Protein AF-A0A4R5L3Q1-F1 (afdb_monomer)

Organism: NCBI:txid2546446

Secondary structure (DSSP, 8-state):
------------------------------PPPPPP------PPPPPP------------PPPPP-------HHHHHHHHHHHHHHHHTT----HHHHHHHHHHHHHHS-HHHHHHHHHTSPPP--PPPP---

Solvent-accessible surface area (backbone atoms only — not comparable to full-atom values): 9798 Å² total; per-residue (Å²): 132,88,83,82,91,87,85,80,85,88,83,88,80,88,85,80,87,87,88,87,78,88,84,89,86,86,85,90,82,86,83,87,83,86,82,89,82,88,79,81,91,76,87,86,77,89,76,78,86,73,72,80,71,79,74,73,74,79,73,82,70,78,86,84,79,89,82,86,87,87,76,58,70,69,66,57,50,48,51,55,54,52,39,48,57,34,42,76,72,74,39,90,67,54,73,74,50,52,54,52,50,51,51,52,54,49,69,73,47,58,68,70,58,42,54,51,54,58,70,70,51,79,82,76,90,71,71,78,77,77,82,77,130

Mean predicted aligned error: 20.24 Å

Radius of gyration: 35.73 Å; Cα contacts (8 Å, |Δi|>4): 21; chains: 1; bounding box: 90×65×76 Å

Foldseek 3Di:
DDDDDDDDDDDDDDDDDDDDDDDDDDDDDDDDDDDDDDDDDDDDDDDDDDDDPPPPDPPPPDDDDDDDDDDDPVVVVVLVVVQVVCVVVVHHDDPVRVVVVVVVVLVPDDPVVVVVVVVPGDDDPDDDPPDDD

pLDDT: mean 70.52, std 23.09, range [31.95, 97.94]

Structure (mmCIF, N/CA/C/O backbone):
data_AF-A0A4R5L3Q1-F1
#
_entry.id   AF-A0A4R5L3Q1-F1
#
loop_
_atom_site.group_PDB
_atom_site.id
_atom_site.type_symbol
_atom_site.label_atom_id
_atom_site.label_alt_id
_atom_site.label_comp_id
_atom_site.label_asym_id
_atom_site.label_entity_id
_atom_site.label_seq_id
_atom_site.pdbx_PDB_ins_code
_atom_site.Cartn_x
_atom_site.Cartn_y
_atom_site.Cartn_z
_atom_site.occupancy
_atom_site.B_iso_or_equiv
_atom_site.auth_seq_id
_atom_site.auth_comp_id
_atom_site.auth_asym_id
_atom_site.auth_atom_id
_atom_site.pdbx_PDB_model_num
ATOM 1 N N . MET A 1 1 ? -44.529 3.396 -48.992 1.00 38.41 1 MET A N 1
ATOM 2 C CA . MET A 1 1 ? -44.294 3.931 -50.347 1.00 38.41 1 MET A CA 1
ATOM 3 C C . MET A 1 1 ? -42.932 4.609 -50.332 1.00 38.41 1 MET A C 1
ATOM 5 O O . MET A 1 1 ? -42.759 5.495 -49.513 1.00 38.41 1 MET A O 1
ATOM 9 N N . SER A 1 2 ? -41.904 3.955 -50.884 1.00 43.25 2 SER A N 1
ATOM 10 C CA . SER A 1 2 ? -41.255 4.339 -52.164 1.00 43.25 2 SER A CA 1
ATOM 11 C C . SER A 1 2 ? -40.245 5.483 -51.909 1.00 43.25 2 SER A C 1
ATOM 13 O O . SER A 1 2 ? -40.616 6.473 -51.306 1.00 43.25 2 SER A O 1
ATOM 15 N N . ASP A 1 3 ? -38.938 5.413 -52.178 1.00 45.09 3 ASP A N 1
ATOM 16 C CA . ASP A 1 3 ? -38.214 4.874 -53.332 1.00 45.09 3 ASP A CA 1
ATOM 17 C C . ASP A 1 3 ? -36.698 4.692 -53.020 1.00 45.09 3 ASP A C 1
ATOM 19 O O . ASP A 1 3 ? -36.119 5.467 -52.267 1.00 45.09 3 ASP A O 1
ATOM 23 N N . LYS A 1 4 ? -36.091 3.680 -53.673 1.00 44.72 4 LYS A N 1
ATOM 24 C CA . LYS A 1 4 ? -34.739 3.601 -54.303 1.00 44.72 4 LYS A CA 1
ATOM 25 C C . LYS A 1 4 ? -33.479 4.017 -53.507 1.00 44.72 4 LYS A C 1
ATOM 27 O O . LYS A 1 4 ? -33.251 5.183 -53.240 1.00 44.72 4 LYS A O 1
ATOM 32 N N . ARG A 1 5 ? -32.590 3.088 -53.106 1.00 41.69 5 ARG A N 1
ATOM 33 C CA . ARG A 1 5 ? -31.459 2.472 -53.875 1.00 41.69 5 ARG A CA 1
ATOM 34 C C . ARG A 1 5 ? -30.736 3.393 -54.864 1.00 41.69 5 ARG A C 1
ATOM 36 O O . ARG A 1 5 ? -31.352 3.763 -55.854 1.00 41.69 5 ARG A O 1
ATOM 43 N N . SER A 1 6 ? -29.415 3.548 -54.683 1.00 41.91 6 SER A N 1
ATOM 44 C CA . SER A 1 6 ? -28.290 3.349 -55.648 1.00 41.91 6 SER A CA 1
ATOM 45 C C . SER A 1 6 ? -27.111 4.257 -55.232 1.00 41.91 6 SER A C 1
ATOM 47 O O . SER A 1 6 ? -27.319 5.436 -55.005 1.00 41.91 6 SER A O 1
ATOM 49 N N . HIS A 1 7 ? -25.943 3.761 -54.802 1.00 33.12 7 HIS A N 1
ATOM 50 C CA . HIS A 1 7 ? -24.836 3.024 -55.449 1.00 33.12 7 HIS A CA 1
ATOM 51 C C . HIS A 1 7 ? -23.591 3.924 -55.597 1.00 33.12 7 HIS A C 1
ATOM 53 O O . HIS A 1 7 ? -23.699 5.078 -55.984 1.00 33.12 7 HIS A O 1
ATOM 59 N N . ALA A 1 8 ? -22.432 3.289 -55.385 1.00 35.00 8 ALA A N 1
ATOM 60 C CA . ALA A 1 8 ? -21.126 3.565 -55.996 1.00 35.00 8 ALA A CA 1
ATOM 61 C C . ALA A 1 8 ? -20.173 4.599 -55.343 1.00 35.00 8 ALA A C 1
ATOM 63 O O . ALA A 1 8 ? -20.243 5.798 -55.572 1.00 35.00 8 ALA A O 1
ATOM 64 N N . SER A 1 9 ? -19.174 4.065 -54.624 1.00 40.47 9 SER A N 1
ATOM 65 C CA . SER A 1 9 ? -17.745 4.375 -54.872 1.00 40.47 9 SER A CA 1
ATOM 66 C C . SER A 1 9 ? -17.355 3.757 -56.238 1.00 40.47 9 SER A C 1
ATOM 68 O O . SER A 1 9 ? -18.059 2.811 -56.610 1.00 40.47 9 SER A O 1
ATOM 70 N N . PRO A 1 10 ? -16.296 4.156 -56.988 1.00 47.94 10 PRO A N 1
ATOM 71 C CA . PRO A 1 10 ? -14.936 4.485 -56.520 1.00 47.94 10 PRO A CA 1
ATOM 72 C C . PRO A 1 10 ? -14.211 5.559 -57.382 1.00 47.94 10 PRO A C 1
ATOM 74 O O . PRO A 1 10 ? -14.814 6.159 -58.267 1.00 47.94 10 PRO A O 1
ATOM 77 N N . GLY A 1 11 ? -12.907 5.779 -57.175 1.00 31.95 11 GLY A N 1
ATOM 78 C CA . GLY A 1 11 ? -12.072 6.434 -58.193 1.00 31.95 11 GLY A CA 1
ATOM 79 C C . GLY A 1 11 ? -10.736 6.976 -57.696 1.00 31.95 11 GLY A C 1
ATOM 80 O O . GLY A 1 11 ? -10.673 8.088 -57.184 1.00 31.95 11 GLY A O 1
ATOM 81 N N . GLU A 1 12 ? -9.682 6.182 -57.882 1.00 37.44 12 GLU A N 1
ATOM 82 C CA . GLU A 1 12 ? -8.274 6.586 -57.851 1.00 37.44 12 GLU A CA 1
ATOM 83 C C . GLU A 1 12 ? -7.966 7.741 -58.820 1.00 37.44 12 GLU A C 1
ATOM 85 O O . GLU A 1 12 ? -8.604 7.895 -59.859 1.00 37.44 12 GLU A O 1
ATOM 90 N N . GLY A 1 13 ? -6.917 8.501 -58.504 1.00 32.84 13 GLY A N 1
ATOM 91 C CA . GLY A 1 13 ? -6.339 9.510 -59.384 1.00 32.84 13 GLY A CA 1
ATOM 92 C C . GLY A 1 13 ? -4.910 9.833 -58.968 1.00 32.84 13 GLY A C 1
ATOM 93 O O . GLY A 1 13 ? -4.662 10.782 -58.229 1.00 32.84 13 GLY A O 1
ATOM 94 N N . THR A 1 14 ? -3.980 9.001 -59.420 1.00 41.09 14 THR A N 1
ATOM 95 C CA . THR A 1 14 ? -2.547 9.283 -59.530 1.00 41.09 14 THR A CA 1
ATOM 96 C C . THR A 1 14 ? -2.298 10.470 -60.469 1.00 41.09 14 THR A C 1
ATOM 98 O O . THR A 1 14 ? -2.923 10.565 -61.521 1.00 41.09 14 THR A O 1
ATOM 101 N N . SER A 1 15 ? -1.333 11.338 -60.143 1.00 42.31 15 SER A N 1
ATOM 102 C CA . SER A 1 15 ? -0.511 11.992 -61.168 1.00 42.31 15 SER A CA 1
ATOM 103 C C . SER A 1 15 ? 0.848 12.430 -60.619 1.00 42.31 15 SER A C 1
ATOM 105 O O . SER A 1 15 ? 0.976 12.965 -59.520 1.00 42.31 15 SER A O 1
ATOM 107 N N . GLU A 1 16 ? 1.839 12.138 -61.448 1.00 36.22 16 GLU A N 1
ATOM 108 C CA . GLU A 1 16 ? 3.289 12.208 -61.323 1.00 36.22 16 GLU A CA 1
ATOM 109 C C . GLU A 1 16 ? 3.906 13.618 -61.266 1.00 36.22 16 GLU A C 1
ATOM 111 O O . GLU A 1 16 ? 3.370 14.577 -61.812 1.00 36.22 16 GLU A O 1
ATOM 116 N N . ALA A 1 17 ? 5.082 13.656 -60.624 1.00 39.16 17 ALA A N 1
ATOM 117 C CA . ALA A 1 17 ? 6.364 14.264 -61.022 1.00 39.16 17 ALA A CA 1
ATOM 118 C C . ALA A 1 17 ? 6.404 15.553 -61.871 1.00 39.16 17 ALA A C 1
ATOM 120 O O . ALA A 1 17 ? 5.852 15.595 -62.957 1.00 39.16 17 ALA A O 1
ATOM 121 N N . VAL A 1 18 ? 7.268 16.514 -61.493 1.00 40.44 18 VAL A N 1
ATOM 122 C CA . VAL A 1 18 ? 8.626 16.671 -62.076 1.00 40.44 18 VAL A CA 1
ATOM 123 C C . VAL A 1 18 ? 9.463 17.738 -61.352 1.00 40.44 18 VAL A C 1
ATOM 125 O O . VAL A 1 18 ? 8.964 18.700 -60.779 1.00 40.44 18 VAL A O 1
ATOM 128 N N . ALA A 1 19 ? 10.775 17.506 -61.384 1.00 40.44 19 ALA A N 1
ATOM 129 C CA . ALA A 1 19 ? 11.855 18.285 -60.798 1.00 40.44 19 ALA A CA 1
ATOM 130 C C . ALA A 1 19 ? 12.389 19.406 -61.719 1.00 40.44 19 ALA A C 1
ATOM 132 O O . ALA A 1 19 ? 12.092 19.432 -62.910 1.00 40.44 19 ALA A O 1
ATOM 133 N N . SER A 1 20 ? 13.305 20.209 -61.147 1.00 41.28 20 SER A N 1
ATOM 134 C CA . SER A 1 20 ? 14.375 21.041 -61.753 1.00 41.28 20 SER A CA 1
ATOM 135 C C . SER A 1 20 ? 14.219 22.539 -61.423 1.00 41.28 20 SER A C 1
ATOM 137 O O . SER A 1 20 ? 13.157 23.103 -61.622 1.00 41.28 20 SER A O 1
ATOM 139 N N . GLY A 1 21 ? 15.217 23.262 -60.903 1.00 35.09 21 GLY A N 1
ATOM 140 C CA . GL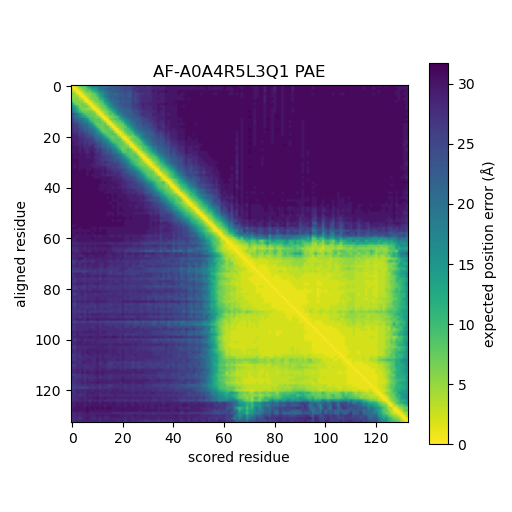Y A 1 21 ? 16.616 22.912 -60.695 1.00 35.09 21 GLY A CA 1
ATOM 141 C C . GLY A 1 21 ? 17.422 24.005 -59.967 1.00 35.09 21 GLY A C 1
ATOM 142 O O . GLY A 1 21 ? 16.911 25.081 -59.679 1.00 35.09 21 GLY A O 1
ATOM 143 N N . LYS A 1 22 ? 18.676 23.623 -59.657 1.00 38.50 22 LYS A N 1
ATOM 144 C CA . LYS A 1 22 ? 19.958 24.369 -59.529 1.00 38.50 22 LYS A CA 1
ATOM 145 C C . LYS A 1 22 ? 19.921 25.894 -59.314 1.00 38.50 22 LYS A C 1
ATOM 147 O O . LYS A 1 22 ? 19.218 26.597 -60.011 1.00 38.50 22 LYS A O 1
ATOM 152 N N . ALA A 1 23 ? 20.848 26.554 -58.623 1.00 40.59 23 ALA A N 1
ATOM 153 C CA . ALA A 1 23 ? 22.014 26.280 -57.773 1.00 40.59 23 ALA A CA 1
ATOM 154 C C . ALA A 1 23 ? 22.753 27.633 -57.706 1.00 40.59 23 ALA A C 1
ATOM 156 O O . ALA A 1 23 ? 22.863 28.258 -58.751 1.00 40.59 23 ALA A O 1
ATOM 157 N N . VAL A 1 24 ? 23.334 28.044 -56.573 1.00 43.88 24 VAL A N 1
ATOM 158 C CA . VAL A 1 24 ? 24.666 28.693 -56.513 1.00 43.88 24 VAL A CA 1
ATOM 159 C C . VAL A 1 24 ? 25.163 28.792 -55.065 1.00 43.88 24 VAL A C 1
ATOM 161 O O . VAL A 1 24 ? 24.416 28.664 -54.104 1.00 43.88 24 VAL A O 1
ATOM 164 N N . LYS A 1 25 ? 26.480 28.928 -54.951 1.00 43.16 25 LYS A N 1
ATOM 165 C CA . LYS A 1 25 ? 27.404 28.453 -53.921 1.00 43.16 25 LYS A CA 1
ATOM 166 C C . LYS A 1 25 ? 28.205 29.645 -53.383 1.00 43.16 25 LYS A C 1
ATOM 168 O O . LYS A 1 25 ? 28.735 30.386 -54.199 1.00 43.16 25 LYS A O 1
ATOM 173 N N . ALA A 1 26 ? 28.378 29.766 -52.064 1.00 42.75 26 ALA A N 1
ATOM 174 C CA . ALA A 1 26 ? 29.479 30.484 -51.384 1.00 42.75 26 ALA A CA 1
ATOM 175 C C . ALA A 1 26 ? 29.404 30.133 -49.875 1.00 42.75 26 ALA A C 1
ATOM 177 O O . ALA A 1 26 ? 28.363 30.352 -49.275 1.00 42.75 26 ALA A O 1
ATOM 178 N N . ALA A 1 27 ? 30.282 29.351 -49.234 1.00 43.44 27 ALA A N 1
ATOM 179 C CA . ALA A 1 27 ? 31.729 29.430 -48.970 1.00 43.44 27 ALA A CA 1
ATOM 180 C C . ALA A 1 27 ? 32.138 30.336 -47.771 1.00 43.44 27 ALA A C 1
ATOM 182 O O . ALA A 1 27 ? 32.084 31.552 -47.893 1.00 43.44 27 ALA A O 1
ATOM 183 N N . LYS A 1 28 ? 32.696 29.674 -46.722 1.00 43.81 28 LYS A N 1
ATOM 184 C CA . LYS A 1 28 ? 33.616 30.126 -45.626 1.00 43.81 28 LYS A CA 1
ATOM 185 C C . LYS A 1 28 ? 33.035 31.017 -44.498 1.00 43.81 28 LYS A C 1
ATOM 187 O O . LYS A 1 28 ? 32.240 31.886 -44.793 1.00 43.81 28 LYS A O 1
ATOM 192 N N . ALA A 1 29 ? 33.414 30.966 -43.207 1.00 50.59 29 ALA A N 1
ATOM 193 C CA . ALA A 1 29 ? 34.270 30.150 -42.308 1.00 50.59 29 ALA A CA 1
ATOM 194 C C . ALA A 1 29 ? 34.018 30.653 -40.823 1.00 50.59 29 ALA A C 1
ATOM 196 O O . ALA A 1 29 ? 33.188 31.545 -40.667 1.00 50.59 29 ALA A O 1
ATOM 197 N N . PRO A 1 30 ? 34.646 30.110 -39.744 1.00 51.12 30 PRO A N 1
ATOM 198 C CA . PRO A 1 30 ? 34.112 29.992 -38.356 1.00 51.12 30 PRO A CA 1
ATOM 199 C C . PRO A 1 30 ? 34.443 31.178 -37.381 1.00 51.12 30 PRO A C 1
ATOM 201 O O . PRO A 1 30 ? 35.013 32.172 -37.829 1.00 51.12 30 PRO A O 1
ATOM 204 N N . PRO A 1 31 ? 34.058 31.144 -36.072 1.00 50.72 31 PRO A N 1
ATOM 205 C CA . PRO A 1 31 ? 33.866 32.337 -35.232 1.00 50.72 31 PRO A CA 1
ATOM 206 C C . PRO A 1 31 ? 35.151 32.812 -34.526 1.00 50.72 31 PRO A C 1
ATOM 208 O O . PRO A 1 31 ? 36.035 31.995 -34.256 1.00 50.72 31 PRO A O 1
ATOM 211 N N . PRO A 1 32 ? 35.259 34.096 -34.127 1.00 54.09 32 PRO A N 1
ATOM 212 C CA . PRO A 1 32 ? 36.370 34.539 -33.299 1.00 54.09 32 PRO A CA 1
ATOM 213 C C . PRO A 1 32 ? 36.102 34.284 -31.809 1.00 54.09 32 PRO A C 1
ATOM 215 O O . PRO A 1 32 ? 35.176 34.822 -31.205 1.00 54.09 32 PRO A O 1
ATOM 218 N N . ALA A 1 33 ? 36.975 33.472 -31.216 1.00 46.69 33 ALA A N 1
ATOM 219 C CA . ALA A 1 33 ? 37.177 33.356 -29.781 1.00 46.69 33 ALA A CA 1
ATOM 220 C C . ALA A 1 33 ? 37.925 34.591 -29.246 1.00 46.69 33 ALA A C 1
ATOM 222 O O . ALA A 1 33 ? 39.007 34.920 -29.730 1.00 46.69 33 ALA A O 1
ATOM 223 N N . SER A 1 34 ? 37.396 35.237 -28.206 1.00 55.59 34 SER A N 1
ATOM 224 C CA . SER A 1 34 ? 38.099 36.290 -27.464 1.00 55.59 34 SER A CA 1
ATOM 225 C C . SER A 1 34 ? 38.765 35.699 -26.218 1.00 55.59 34 SER A C 1
ATOM 227 O O . SER A 1 34 ? 38.095 35.178 -25.329 1.00 55.59 34 SER A O 1
ATOM 229 N N . LYS A 1 35 ? 40.099 35.772 -26.164 1.00 50.91 35 LYS A N 1
ATOM 230 C CA . LYS A 1 35 ? 40.935 35.463 -24.991 1.00 50.91 35 LYS A CA 1
ATOM 231 C C . LYS A 1 35 ? 41.350 36.758 -24.254 1.00 50.91 35 LYS A C 1
ATOM 233 O O . LYS A 1 35 ? 41.230 37.838 -24.825 1.00 50.91 35 LYS A O 1
ATOM 238 N N . PRO A 1 36 ? 41.782 36.656 -22.981 1.00 53.47 36 PRO A N 1
ATOM 239 C CA . PRO A 1 36 ? 41.532 37.636 -21.922 1.00 53.47 36 PRO A CA 1
ATOM 240 C C . PRO A 1 36 ? 42.703 38.602 -21.709 1.00 53.47 36 PRO A C 1
ATOM 242 O O . PRO A 1 36 ? 43.853 38.239 -21.946 1.00 53.47 36 PRO A O 1
ATOM 245 N N . GLN A 1 37 ? 42.434 39.798 -21.177 1.00 43.94 37 GLN A N 1
ATOM 246 C CA . GLN A 1 37 ? 43.480 40.681 -20.656 1.00 43.94 37 GLN A CA 1
ATOM 247 C C . GLN A 1 37 ? 43.081 41.309 -19.322 1.00 43.94 37 GLN A C 1
ATOM 249 O O . GLN A 1 37 ? 41.919 41.615 -19.061 1.00 43.94 37 GLN A O 1
ATOM 254 N N . GLY A 1 38 ? 44.090 41.375 -18.456 1.00 42.12 38 GLY A N 1
ATOM 255 C CA . GLY A 1 38 ? 43.983 41.460 -17.011 1.00 42.12 38 GLY A CA 1
ATOM 256 C C . GLY A 1 38 ? 43.482 42.787 -16.461 1.00 42.12 38 GLY A C 1
ATOM 257 O O . GLY A 1 38 ? 43.612 43.849 -17.066 1.00 42.12 38 GLY A O 1
ATOM 258 N N . ARG A 1 39 ? 42.998 42.718 -15.221 1.00 49.69 39 ARG A N 1
ATOM 259 C CA . ARG A 1 39 ? 42.940 43.868 -14.323 1.00 49.69 39 ARG A CA 1
ATOM 260 C C . ARG A 1 39 ? 43.737 43.540 -13.065 1.00 49.69 39 ARG A C 1
ATOM 262 O O . ARG A 1 39 ? 43.509 42.518 -12.424 1.00 49.69 39 ARG A O 1
ATOM 269 N N . LYS A 1 40 ? 44.718 44.402 -12.787 1.00 53.25 40 LYS A N 1
ATOM 270 C CA . LYS A 1 40 ? 45.487 44.478 -11.538 1.00 53.25 40 LYS A CA 1
ATOM 271 C C . LYS A 1 40 ? 44.556 44.851 -10.367 1.00 53.25 40 LYS A C 1
ATOM 273 O O . LYS A 1 40 ? 43.506 45.443 -10.618 1.00 53.25 40 LYS A O 1
ATOM 278 N N . PRO A 1 41 ? 44.919 44.517 -9.115 1.00 49.59 41 PRO A N 1
ATOM 279 C CA . PRO A 1 41 ? 44.047 44.694 -7.961 1.00 49.59 41 PRO A CA 1
ATOM 280 C C . PRO A 1 41 ? 44.041 46.157 -7.506 1.00 49.59 41 PRO A C 1
ATOM 282 O O . PRO A 1 41 ? 45.092 46.790 -7.428 1.00 49.5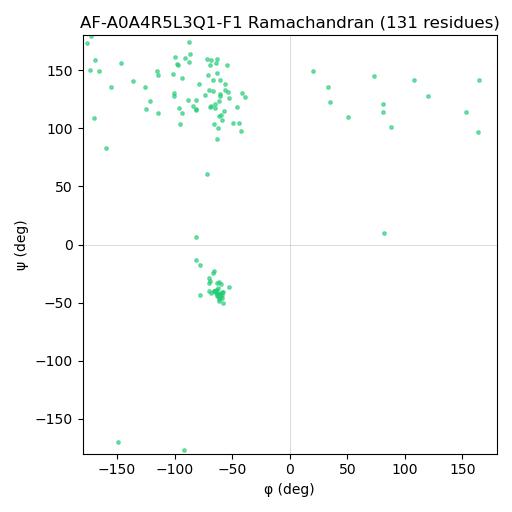9 41 PRO A O 1
ATOM 285 N N . THR A 1 42 ? 42.863 46.675 -7.169 1.00 43.91 42 THR A N 1
ATOM 286 C CA . THR A 1 42 ? 42.705 47.912 -6.392 1.00 43.91 42 THR A CA 1
ATOM 287 C C . THR A 1 42 ? 42.076 47.584 -5.032 1.00 43.91 42 THR A C 1
ATOM 289 O O . THR A 1 42 ? 41.299 46.629 -4.960 1.00 43.91 42 THR A O 1
ATOM 292 N N . PRO A 1 43 ? 42.442 48.308 -3.956 1.00 49.12 43 PRO A N 1
ATOM 293 C CA . PRO A 1 43 ? 42.231 47.886 -2.569 1.00 49.12 43 PRO A CA 1
ATOM 294 C C . PRO A 1 43 ? 40.755 47.812 -2.172 1.00 49.12 43 PRO A C 1
ATOM 296 O O . PRO A 1 43 ? 39.950 48.641 -2.586 1.00 49.12 43 PRO A O 1
ATOM 299 N N . ALA A 1 44 ? 40.426 46.799 -1.371 1.00 49.94 44 ALA A N 1
ATOM 300 C CA . ALA A 1 44 ? 39.090 46.540 -0.862 1.00 49.94 44 ALA A CA 1
ATOM 301 C C . ALA A 1 44 ? 38.671 47.613 0.152 1.00 49.94 44 ALA A C 1
ATOM 303 O O . ALA A 1 44 ? 39.286 47.761 1.204 1.00 49.94 44 ALA A O 1
ATOM 304 N N . GLU A 1 45 ? 37.604 48.329 -0.181 1.00 57.28 45 GLU A N 1
ATOM 305 C CA . GLU A 1 45 ? 36.786 49.083 0.760 1.00 57.28 45 GLU A CA 1
ATOM 306 C C . GLU A 1 45 ? 35.813 48.088 1.419 1.00 57.28 45 GLU A C 1
ATOM 308 O O . GLU A 1 45 ? 35.131 47.328 0.725 1.00 57.28 45 GLU A O 1
ATOM 313 N N . ASP A 1 46 ? 35.820 48.025 2.752 1.00 56.06 46 ASP A N 1
ATOM 314 C CA . ASP A 1 46 ? 35.039 47.083 3.563 1.00 56.06 46 ASP A CA 1
ATOM 315 C C . ASP A 1 46 ? 33.519 47.254 3.356 1.00 56.06 46 ASP A C 1
ATOM 317 O O . ASP A 1 46 ? 32.981 48.327 3.645 1.00 56.06 46 ASP A O 1
ATOM 321 N N . PRO A 1 47 ? 32.770 46.202 2.963 1.00 60.59 47 PRO A N 1
ATOM 322 C CA . PRO A 1 47 ? 31.321 46.177 3.090 1.00 60.59 47 PRO A CA 1
ATOM 323 C C . PRO A 1 47 ? 30.881 45.425 4.360 1.00 60.59 47 PRO A C 1
ATOM 325 O O . PRO A 1 47 ? 31.561 44.527 4.859 1.00 60.59 47 PRO A O 1
ATOM 328 N N . PRO A 1 48 ? 29.691 45.750 4.885 1.00 51.84 48 PRO A N 1
ATOM 329 C CA . PRO A 1 48 ? 29.349 45.588 6.288 1.00 51.84 48 PRO A CA 1
ATOM 330 C C . PRO A 1 48 ? 29.175 44.128 6.701 1.00 51.84 48 PRO A C 1
ATOM 332 O O . PRO A 1 48 ? 28.636 43.294 5.965 1.00 51.84 48 PRO A O 1
ATOM 335 N N . ARG A 1 49 ? 29.567 43.866 7.953 1.00 57.59 49 ARG A N 1
ATOM 336 C CA . ARG A 1 49 ? 29.339 42.642 8.729 1.00 57.59 49 ARG A CA 1
ATOM 337 C C . ARG A 1 49 ? 27.906 42.145 8.522 1.00 57.59 49 ARG A C 1
ATOM 339 O O . ARG A 1 49 ? 26.968 42.609 9.169 1.00 57.59 49 ARG A O 1
ATOM 346 N N . ARG A 1 50 ? 27.733 41.181 7.612 1.00 56.62 50 ARG A N 1
ATOM 347 C CA . ARG A 1 50 ? 26.472 40.454 7.458 1.00 56.62 50 ARG A CA 1
ATOM 348 C C . ARG A 1 50 ? 26.209 39.741 8.773 1.00 56.62 50 ARG A C 1
ATOM 350 O O . ARG A 1 50 ? 26.917 38.802 9.130 1.00 56.62 50 ARG A O 1
ATOM 357 N N . VAL A 1 51 ? 25.191 40.225 9.479 1.00 53.75 51 VAL A N 1
ATOM 358 C CA . VAL A 1 51 ? 24.556 39.547 10.604 1.00 53.75 51 VAL A CA 1
ATOM 359 C C . VAL A 1 51 ? 24.457 38.060 10.295 1.00 53.75 51 VAL A C 1
ATOM 361 O O . VAL A 1 51 ? 24.010 37.665 9.212 1.00 53.75 51 VAL A O 1
ATOM 364 N N . ALA A 1 52 ? 24.967 37.257 11.226 1.00 54.44 52 ALA A N 1
ATOM 365 C CA . ALA A 1 52 ? 24.984 35.813 11.144 1.00 54.44 52 ALA A CA 1
ATOM 366 C C . ALA A 1 52 ? 23.578 35.332 10.783 1.00 54.44 52 ALA A C 1
ATOM 368 O O . ALA A 1 52 ? 22.662 35.344 11.604 1.00 54.44 52 ALA A O 1
ATOM 369 N N . ARG A 1 53 ? 23.393 34.920 9.525 1.00 57.78 53 ARG A N 1
ATOM 370 C CA . ARG A 1 53 ? 22.257 34.081 9.173 1.00 57.78 53 ARG A CA 1
ATOM 371 C C . ARG A 1 53 ? 22.452 32.845 10.023 1.00 57.78 53 ARG A C 1
ATOM 373 O O . ARG A 1 53 ? 23.434 32.137 9.813 1.00 57.78 53 ARG A O 1
ATOM 380 N N . HIS A 1 54 ? 21.567 32.647 10.998 1.00 54.56 54 HIS A N 1
ATOM 381 C CA . HIS A 1 54 ? 21.451 31.395 11.725 1.00 54.56 54 HIS A CA 1
ATOM 382 C C . HIS A 1 54 ? 21.518 30.280 10.689 1.00 54.56 54 HIS A C 1
ATOM 384 O O . HIS A 1 54 ? 20.590 30.081 9.899 1.00 54.56 54 HIS A O 1
ATOM 390 N N . ARG A 1 55 ? 22.677 29.621 10.632 1.00 61.81 55 ARG A N 1
ATOM 391 C CA . ARG A 1 55 ? 22.870 28.408 9.867 1.00 61.81 55 ARG A CA 1
ATOM 392 C C . ARG A 1 55 ? 21.914 27.434 10.524 1.00 61.81 55 ARG A C 1
ATOM 394 O O . ARG A 1 55 ? 22.180 26.969 11.625 1.00 61.81 55 ARG A O 1
ATOM 401 N N . ARG A 1 56 ? 20.750 27.228 9.906 1.00 62.62 56 ARG A N 1
ATOM 402 C CA . ARG A 1 56 ? 19.892 26.112 10.277 1.00 62.62 56 ARG A CA 1
ATOM 403 C C . ARG A 1 56 ? 20.770 24.882 10.104 1.00 62.62 56 ARG A C 1
ATOM 405 O O . ARG A 1 56 ? 21.277 24.643 9.005 1.00 62.62 56 ARG A O 1
ATOM 412 N N . GLU A 1 57 ? 21.044 24.220 11.221 1.00 62.84 57 GLU A N 1
ATOM 413 C CA . GLU A 1 57 ? 21.637 22.891 11.259 1.00 62.84 57 GLU A CA 1
ATOM 414 C C . GLU A 1 57 ? 20.975 22.053 10.155 1.00 62.84 57 GLU A C 1
ATOM 416 O O . GLU A 1 57 ? 19.748 22.103 10.014 1.00 62.84 57 GLU A O 1
ATOM 421 N N . PRO A 1 58 ? 21.743 21.365 9.298 1.00 63.69 58 PRO A N 1
ATOM 422 C CA . PRO A 1 58 ? 21.149 20.535 8.271 1.00 63.69 58 PRO A CA 1
ATOM 423 C C . PRO A 1 58 ? 20.41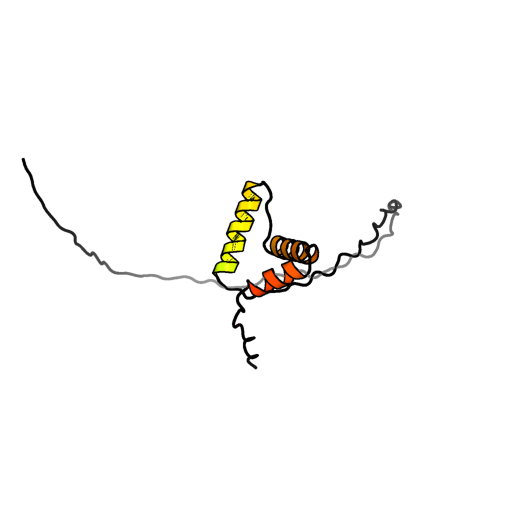9 19.389 8.969 1.00 63.69 58 PRO A C 1
ATOM 425 O O . PRO A 1 58 ? 21.054 18.438 9.426 1.00 63.69 58 PRO A O 1
ATOM 428 N N . ASP A 1 59 ? 19.089 19.481 9.037 1.00 65.25 59 ASP A N 1
ATOM 429 C CA . ASP A 1 59 ? 18.236 18.356 9.405 1.00 65.25 59 ASP A CA 1
ATOM 430 C C . ASP A 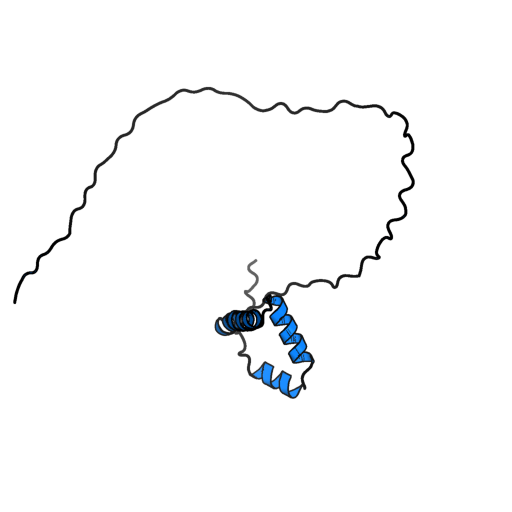1 59 ? 18.716 17.144 8.610 1.00 65.25 59 ASP A C 1
ATOM 432 O O . ASP A 1 59 ? 18.757 17.174 7.372 1.00 65.25 59 ASP A O 1
ATOM 436 N N . LYS A 1 60 ? 19.164 16.102 9.317 1.00 76.88 60 LYS A N 1
ATOM 437 C CA . LYS A 1 60 ? 19.648 14.862 8.707 1.00 76.88 60 LYS A CA 1
ATOM 438 C C . LYS A 1 60 ? 18.481 14.224 7.963 1.00 76.88 60 LYS A C 1
ATOM 440 O O . LYS A 1 60 ? 17.703 13.467 8.532 1.00 76.88 60 LYS A O 1
ATOM 445 N N . ARG A 1 61 ? 18.348 14.564 6.682 1.00 77.38 61 ARG A N 1
ATOM 446 C CA . ARG A 1 61 ? 17.352 13.977 5.787 1.00 77.38 61 ARG A CA 1
ATOM 447 C C . ARG A 1 61 ? 17.627 12.482 5.703 1.00 77.38 61 ARG A C 1
ATOM 449 O O . ARG A 1 61 ? 18.757 12.072 5.433 1.00 77.38 61 ARG A O 1
ATOM 456 N N . GLU A 1 62 ? 16.596 11.686 5.950 1.00 85.75 62 GLU A N 1
ATOM 457 C CA . GLU A 1 62 ? 16.669 10.236 5.827 1.00 85.75 62 GLU A CA 1
ATOM 458 C C . GLU A 1 62 ? 17.125 9.852 4.411 1.00 85.75 62 GLU A C 1
ATOM 460 O O . GLU A 1 62 ? 16.719 10.463 3.415 1.00 85.75 62 GLU A O 1
ATOM 465 N N . LYS A 1 63 ? 18.021 8.865 4.313 1.00 87.25 63 LYS A N 1
ATOM 466 C CA . LYS A 1 63 ? 18.545 8.410 3.023 1.00 87.25 63 LYS A CA 1
ATOM 467 C C . LYS A 1 63 ? 17.407 7.796 2.210 1.00 87.25 63 LYS A C 1
ATOM 469 O O . LYS A 1 63 ? 16.804 6.812 2.622 1.00 87.25 63 LYS A O 1
ATOM 474 N N . VAL A 1 64 ? 17.148 8.348 1.028 1.00 88.06 64 VAL A N 1
ATOM 475 C CA . VAL A 1 64 ? 16.125 7.826 0.116 1.00 88.06 64 VAL A CA 1
ATOM 476 C C . VAL A 1 64 ? 16.700 6.652 -0.674 1.00 88.06 64 VAL A C 1
ATOM 478 O O . VAL A 1 64 ? 17.623 6.830 -1.468 1.00 88.06 64 VAL A O 1
ATOM 481 N N . VAL A 1 65 ? 16.132 5.459 -0.488 1.00 87.31 65 VAL A N 1
ATOM 482 C CA . VAL A 1 65 ? 16.419 4.271 -1.306 1.00 87.31 65 VAL A CA 1
ATOM 483 C C . VAL A 1 65 ? 15.300 4.097 -2.329 1.00 87.31 65 VAL A C 1
ATOM 485 O O . VAL A 1 65 ? 14.120 4.090 -1.977 1.00 87.31 65 VAL A O 1
ATOM 488 N N . ARG A 1 66 ? 15.662 3.977 -3.610 1.00 89.00 66 ARG A N 1
ATOM 489 C CA . ARG A 1 66 ? 14.706 3.693 -4.683 1.00 89.00 66 ARG A CA 1
ATOM 490 C C . ARG A 1 66 ? 14.657 2.191 -4.926 1.00 89.00 66 ARG A C 1
ATOM 492 O O . ARG A 1 66 ? 15.613 1.630 -5.449 1.00 89.00 66 ARG A O 1
ATOM 499 N N . ASP A 1 67 ? 13.518 1.588 -4.621 1.00 81.56 67 ASP A N 1
ATOM 500 C CA . ASP A 1 67 ? 13.206 0.214 -4.999 1.00 81.56 67 ASP A CA 1
ATOM 501 C C . ASP A 1 67 ? 12.266 0.194 -6.218 1.00 81.56 67 ASP A C 1
ATOM 503 O O . ASP A 1 67 ? 11.461 1.113 -6.409 1.00 81.56 67 ASP A O 1
ATOM 507 N N . THR A 1 68 ? 12.403 -0.807 -7.087 1.00 86.94 68 THR A N 1
ATOM 508 C CA . THR A 1 68 ? 11.549 -0.987 -8.274 1.00 86.94 68 THR A CA 1
ATOM 509 C C . THR A 1 68 ? 10.937 -2.379 -8.234 1.00 86.94 68 THR A C 1
ATOM 511 O O . THR A 1 68 ? 11.645 -3.375 -8.325 1.00 86.94 68 THR A O 1
ATOM 514 N N . PHE A 1 69 ? 9.610 -2.440 -8.130 1.00 85.94 69 PHE A N 1
ATOM 515 C CA . PHE A 1 69 ? 8.873 -3.695 -7.997 1.00 85.94 69 PHE A CA 1
ATOM 516 C C . PHE A 1 69 ? 8.402 -4.232 -9.349 1.00 85.94 69 PHE A C 1
ATOM 518 O O . PHE A 1 69 ? 7.980 -3.467 -10.217 1.00 85.94 69 PHE A O 1
ATOM 525 N N . THR A 1 70 ? 8.426 -5.559 -9.493 1.00 87.44 70 THR A N 1
ATOM 526 C CA . THR A 1 70 ? 7.707 -6.267 -10.561 1.00 87.44 70 THR A CA 1
ATOM 527 C C . THR A 1 70 ? 6.422 -6.837 -9.976 1.00 87.44 70 THR A C 1
ATOM 529 O O . THR A 1 70 ? 6.461 -7.469 -8.926 1.00 87.44 70 THR A O 1
ATOM 532 N N . MET A 1 71 ? 5.290 -6.599 -10.633 1.00 87.62 71 MET A N 1
ATOM 533 C CA . MET A 1 71 ? 3.968 -6.983 -10.138 1.00 87.62 71 MET A CA 1
ATOM 534 C C . MET A 1 71 ? 3.033 -7.362 -11.296 1.00 87.62 71 MET A C 1
ATOM 536 O O . MET A 1 71 ? 3.257 -6.900 -12.421 1.00 87.62 71 MET A O 1
ATOM 540 N N . PRO A 1 72 ? 1.995 -8.180 -11.054 1.00 90.88 72 PRO A N 1
ATOM 541 C CA . PRO A 1 72 ? 0.991 -8.507 -12.058 1.00 90.88 72 PRO A CA 1
ATOM 542 C C . PRO A 1 72 ? 0.211 -7.267 -12.510 1.00 90.88 72 PRO A C 1
ATOM 544 O O . PRO A 1 72 ? 0.133 -6.255 -11.810 1.00 90.88 72 PRO A O 1
ATOM 547 N N . ARG A 1 73 ? -0.414 -7.358 -13.689 1.00 90.94 73 ARG A N 1
ATOM 548 C CA . ARG A 1 73 ? -1.206 -6.255 -14.253 1.00 90.94 73 ARG A CA 1
ATOM 549 C C . ARG A 1 73 ? -2.376 -5.856 -13.346 1.00 90.94 73 ARG A C 1
ATOM 551 O O . ARG A 1 73 ? -2.564 -4.665 -13.126 1.00 90.94 73 ARG A O 1
ATOM 558 N N . GLY A 1 74 ? -3.097 -6.832 -12.788 1.00 92.12 74 GLY A N 1
ATOM 559 C CA . GLY A 1 74 ? -4.244 -6.579 -11.907 1.00 92.12 74 GLY A CA 1
ATOM 560 C C . GLY A 1 74 ? -3.866 -5.753 -10.675 1.00 92.12 74 GLY A C 1
ATOM 561 O O . GLY A 1 74 ? -4.494 -4.738 -10.388 1.00 92.12 74 GLY A O 1
ATOM 562 N N . ASP A 1 75 ? -2.767 -6.102 -10.007 1.00 91.31 75 ASP A N 1
ATOM 563 C CA . ASP A 1 75 ? -2.263 -5.336 -8.863 1.00 91.31 75 ASP A CA 1
ATOM 564 C C . ASP A 1 75 ? -1.850 -3.912 -9.271 1.00 91.31 75 ASP A C 1
ATOM 566 O O . ASP A 1 75 ? -1.989 -2.959 -8.502 1.00 91.31 75 ASP A O 1
ATOM 570 N N . TYR A 1 76 ? -1.345 -3.729 -10.495 1.00 93.44 76 TYR A N 1
ATOM 571 C CA . TYR A 1 76 ? -0.959 -2.407 -10.985 1.00 93.44 76 TYR A CA 1
ATOM 572 C C . TYR A 1 76 ? -2.179 -1.509 -11.240 1.00 93.44 76 TYR A C 1
ATOM 574 O O . TYR A 1 76 ? -2.110 -0.298 -11.010 1.00 93.44 76 TYR A O 1
ATOM 582 N N . GLU A 1 77 ? -3.301 -2.096 -11.657 1.00 95.12 77 GLU A N 1
ATOM 583 C CA . GLU A 1 77 ? -4.601 -1.425 -11.790 1.00 95.12 77 GLU A CA 1
ATOM 584 C C . GLU A 1 77 ? -5.207 -1.075 -10.420 1.00 95.12 77 GLU A C 1
ATOM 586 O O . GLU A 1 77 ? -5.859 -0.038 -10.271 1.00 95.12 77 GLU A O 1
ATOM 591 N N . GLN A 1 78 ? -4.908 -1.839 -9.363 1.00 94.88 78 GLN A N 1
ATOM 592 C CA . GLN A 1 78 ? -5.313 -1.447 -8.006 1.00 94.88 78 GLN A CA 1
ATOM 593 C C . GLN A 1 78 ? -4.723 -0.091 -7.604 1.00 94.88 78 GLN A C 1
ATOM 595 O O . GLN A 1 78 ? -5.403 0.704 -6.956 1.00 94.88 78 GLN A O 1
ATOM 600 N N . PHE A 1 79 ? -3.510 0.258 -8.051 1.00 95.50 79 PHE A N 1
ATOM 601 C CA . PHE A 1 79 ? -2.976 1.598 -7.795 1.00 95.50 79 PHE A CA 1
ATOM 602 C C . PHE A 1 79 ? -3.815 2.703 -8.435 1.00 95.50 79 PHE A C 1
ATOM 604 O O . PHE A 1 79 ? -3.943 3.765 -7.833 1.00 95.50 79 PHE A O 1
ATOM 611 N N . THR A 1 80 ? -4.376 2.510 -9.631 1.00 95.88 80 THR A N 1
ATOM 612 C CA . THR A 1 80 ? -5.215 3.552 -10.247 1.00 95.88 80 THR A CA 1
ATOM 613 C C . THR A 1 80 ? -6.516 3.725 -9.480 1.00 95.88 80 THR A C 1
ATOM 615 O O . THR A 1 80 ? -6.889 4.859 -9.186 1.00 95.88 80 THR A O 1
ATOM 618 N N . ILE A 1 81 ? -7.133 2.618 -9.063 1.00 97.44 81 ILE A N 1
ATOM 619 C CA . ILE A 1 81 ? -8.355 2.630 -8.251 1.00 97.44 81 ILE A CA 1
ATOM 620 C C . ILE A 1 81 ? -8.100 3.325 -6.909 1.00 97.44 81 ILE A C 1
ATOM 622 O O . ILE A 1 81 ? -8.846 4.219 -6.518 1.00 97.44 81 ILE A O 1
ATOM 626 N N . LEU A 1 82 ? -7.021 2.964 -6.211 1.00 97.25 82 LEU A N 1
ATOM 627 C CA . LEU A 1 82 ? -6.681 3.560 -4.918 1.00 97.25 82 LEU A CA 1
ATOM 628 C C . LEU A 1 82 ? -6.364 5.051 -5.037 1.00 97.25 82 LEU A C 1
ATOM 630 O O . LEU A 1 82 ? -6.827 5.839 -4.217 1.00 97.25 82 LEU A O 1
ATOM 634 N N . LYS A 1 83 ? -5.627 5.461 -6.076 1.00 97.31 83 LYS A N 1
ATOM 635 C CA . LYS A 1 83 ? -5.376 6.884 -6.335 1.00 97.31 83 LYS A CA 1
ATOM 636 C C . LYS A 1 83 ? -6.675 7.640 -6.589 1.00 97.31 83 LYS A C 1
ATOM 638 O O . LYS A 1 83 ? -6.831 8.729 -6.052 1.00 97.31 83 LYS A O 1
ATOM 643 N N . GLN A 1 84 ? -7.584 7.069 -7.375 1.00 97.69 84 GLN A N 1
ATOM 644 C CA . GLN A 1 84 ? -8.874 7.684 -7.671 1.00 97.69 84 GLN A CA 1
ATOM 645 C C . GLN A 1 84 ? -9.716 7.858 -6.400 1.00 97.69 84 GLN A C 1
ATOM 647 O O . GLN A 1 84 ? -10.198 8.955 -6.146 1.00 97.69 84 GLN A O 1
ATOM 652 N N . ARG A 1 85 ? -9.780 6.840 -5.533 1.00 97.94 85 ARG A N 1
ATOM 653 C CA . ARG A 1 85 ? -10.454 6.943 -4.225 1.00 97.94 85 ARG A CA 1
ATOM 654 C C . ARG A 1 85 ? -9.858 8.040 -3.340 1.00 97.94 85 ARG A C 1
ATOM 656 O O . ARG A 1 85 ? -10.591 8.767 -2.680 1.00 97.94 85 ARG A O 1
ATOM 663 N N . CYS A 1 86 ? -8.532 8.182 -3.323 1.00 97.75 86 CYS A N 1
ATOM 664 C CA . CYS A 1 86 ? -7.891 9.278 -2.594 1.00 97.75 86 CYS A CA 1
ATOM 665 C C . CYS A 1 86 ? -8.235 10.644 -3.205 1.00 97.75 86 CYS A C 1
ATOM 667 O O . CYS A 1 86 ? -8.493 11.583 -2.458 1.00 97.75 86 CYS A O 1
ATOM 669 N N . LEU A 1 87 ? -8.282 10.750 -4.537 1.00 97.75 87 LEU A N 1
ATOM 670 C CA . LEU A 1 87 ? -8.654 11.984 -5.234 1.00 97.75 87 LEU A CA 1
ATOM 671 C C . LEU A 1 87 ? -10.108 12.382 -4.972 1.00 97.75 87 LEU A C 1
ATOM 673 O O . LEU A 1 87 ? -10.371 13.560 -4.754 1.00 97.75 87 LEU A O 1
ATOM 677 N N . GLU A 1 88 ? -11.030 11.421 -4.935 1.00 97.88 88 GLU A N 1
ATOM 678 C CA . GLU A 1 88 ? -12.431 11.640 -4.543 1.00 97.88 88 GLU A CA 1
ATOM 679 C C . GLU A 1 88 ? -12.546 12.153 -3.102 1.00 97.88 88 GLU A C 1
ATOM 681 O O . GLU A 1 88 ? -13.396 12.986 -2.806 1.00 97.88 88 GLU A O 1
ATOM 686 N N . ALA A 1 89 ? -11.633 11.730 -2.224 1.00 97.31 89 ALA A N 1
ATOM 687 C CA . ALA A 1 89 ? -11.484 12.269 -0.873 1.00 97.31 89 ALA A CA 1
ATOM 688 C C . ALA A 1 89 ? -10.679 13.590 -0.812 1.00 97.31 89 ALA A C 1
ATOM 690 O O . ALA A 1 89 ? -10.364 14.067 0.278 1.00 97.31 89 ALA A O 1
ATOM 691 N N . GLY A 1 90 ? -10.315 14.180 -1.956 1.00 97.69 90 GLY A N 1
ATOM 692 C CA . GLY A 1 90 ? -9.588 15.451 -2.050 1.00 97.69 90 GLY A CA 1
ATOM 693 C C . GLY A 1 90 ? -8.069 15.356 -1.866 1.00 97.69 90 GLY A C 1
ATOM 694 O O . GLY A 1 90 ? -7.402 16.385 -1.758 1.00 97.69 90 GLY A O 1
ATOM 695 N N . VAL A 1 91 ? -7.491 14.150 -1.839 1.00 97.44 91 VAL A N 1
ATOM 696 C CA . VAL A 1 91 ? -6.057 13.926 -1.595 1.00 97.44 91 VAL A CA 1
ATOM 697 C C . VAL A 1 91 ? -5.374 13.335 -2.828 1.00 97.44 91 VAL A C 1
ATOM 699 O O . VAL A 1 91 ? -5.576 12.180 -3.201 1.00 97.44 91 VAL A O 1
ATOM 702 N N . ALA A 1 92 ? -4.480 14.107 -3.445 1.00 95.81 92 ALA A N 1
ATOM 703 C CA . ALA A 1 92 ? -3.641 13.617 -4.534 1.00 95.81 92 ALA A CA 1
ATOM 704 C C . ALA A 1 92 ? -2.432 12.842 -3.988 1.00 95.81 92 ALA A C 1
ATOM 706 O O . ALA A 1 92 ? -1.552 13.421 -3.356 1.00 95.81 92 ALA A O 1
ATOM 707 N N . VAL A 1 93 ? -2.360 11.540 -4.276 1.00 97.12 93 VAL A N 1
ATOM 708 C CA . VAL A 1 93 ? -1.291 10.655 -3.779 1.00 97.12 93 VAL A CA 1
ATOM 709 C C . VAL A 1 93 ? -0.420 10.097 -4.900 1.00 97.12 93 VAL A C 1
ATOM 711 O O . VAL A 1 93 ? -0.881 9.856 -6.023 1.00 97.12 93 VAL A O 1
ATOM 714 N N . LYS A 1 94 ? 0.859 9.845 -4.609 1.00 95.50 94 LYS A N 1
ATOM 715 C CA . LYS A 1 94 ? 1.781 9.134 -5.520 1.00 95.50 94 LYS A CA 1
ATOM 716 C C . LYS A 1 94 ? 1.774 7.626 -5.257 1.00 95.50 94 LYS A C 1
ATOM 718 O O . LYS A 1 94 ? 1.437 7.161 -4.175 1.00 95.50 94 LYS A O 1
ATOM 723 N N . LYS A 1 95 ? 2.238 6.834 -6.234 1.00 93.88 95 LYS A N 1
ATOM 724 C CA . LYS A 1 95 ? 2.366 5.370 -6.071 1.00 93.88 95 LYS A CA 1
ATOM 725 C C . LYS A 1 95 ? 3.286 4.998 -4.903 1.00 93.88 95 LYS A C 1
ATOM 727 O O . LYS A 1 95 ? 2.943 4.143 -4.099 1.00 93.88 95 LYS A O 1
ATOM 732 N N . SER A 1 96 ? 4.421 5.686 -4.771 1.00 94.50 96 SER A N 1
ATOM 733 C CA . SER A 1 96 ? 5.367 5.476 -3.668 1.00 94.50 96 SER A CA 1
ATOM 734 C C . SER A 1 96 ? 4.809 5.864 -2.295 1.00 94.50 96 SER A C 1
ATOM 736 O O . SER A 1 96 ? 5.302 5.385 -1.279 1.00 94.50 96 SER A O 1
ATOM 738 N N . GLU A 1 97 ? 3.798 6.730 -2.227 1.00 95.12 97 GLU A N 1
ATOM 739 C CA . GLU A 1 97 ? 3.103 7.047 -0.976 1.00 95.12 97 GLU A CA 1
ATOM 740 C C . GLU A 1 97 ? 2.128 5.935 -0.601 1.00 95.12 97 GLU A C 1
ATOM 742 O O . GLU A 1 97 ? 2.154 5.497 0.542 1.00 95.12 97 GLU A O 1
ATOM 747 N N . LEU A 1 98 ? 1.366 5.404 -1.564 1.00 95.94 98 LEU A N 1
ATOM 748 C CA . LEU A 1 98 ? 0.478 4.260 -1.330 1.00 95.94 98 LEU A CA 1
ATOM 749 C C . LEU A 1 98 ? 1.240 3.019 -0.850 1.00 95.94 98 LEU A C 1
ATOM 751 O O . LEU A 1 98 ? 0.801 2.365 0.091 1.00 95.94 98 LEU A O 1
ATOM 755 N N . VAL A 1 99 ? 2.405 2.723 -1.438 1.00 94.81 99 VAL A N 1
ATOM 756 C CA . VAL A 1 99 ? 3.252 1.601 -0.989 1.00 94.81 99 VAL A CA 1
ATOM 757 C C . VAL A 1 99 ? 3.716 1.802 0.456 1.00 94.81 99 VAL A C 1
ATOM 759 O O . VAL A 1 99 ? 3.594 0.893 1.275 1.00 94.81 99 VAL A O 1
ATOM 762 N N . ARG A 1 100 ? 4.204 3.001 0.800 1.00 94.81 100 ARG A N 1
ATOM 763 C CA . ARG A 1 100 ? 4.634 3.308 2.174 1.00 94.81 100 ARG A CA 1
ATOM 764 C C . ARG A 1 100 ? 3.464 3.287 3.162 1.00 94.81 100 ARG A C 1
ATOM 766 O O . ARG A 1 100 ? 3.621 2.759 4.257 1.00 94.81 100 ARG A O 1
ATOM 773 N N . ALA A 1 101 ? 2.295 3.797 2.777 1.00 96.69 101 ALA A N 1
ATOM 774 C CA . ALA A 1 101 ? 1.084 3.742 3.595 1.00 96.69 101 ALA A CA 1
ATOM 775 C C . ALA A 1 101 ? 0.632 2.294 3.846 1.00 96.69 101 ALA A C 1
ATOM 777 O O . ALA A 1 101 ? 0.312 1.939 4.978 1.00 96.69 101 ALA A O 1
ATOM 778 N N . GLY A 1 102 ? 0.676 1.439 2.820 1.00 95.62 102 GLY A N 1
ATOM 779 C CA . GLY A 1 102 ? 0.401 0.008 2.954 1.00 95.62 102 GLY A CA 1
ATOM 780 C C . GLY A 1 102 ? 1.367 -0.685 3.916 1.00 95.62 102 GLY A C 1
ATOM 781 O O . GLY A 1 102 ? 0.928 -1.440 4.780 1.00 95.62 102 GLY A O 1
ATOM 782 N N . LEU A 1 103 ? 2.665 -0.374 3.833 1.00 95.69 103 LEU A N 1
ATOM 783 C CA . LEU A 1 103 ? 3.671 -0.907 4.757 1.00 95.69 103 LEU A CA 1
ATOM 784 C C . LEU A 1 103 ? 3.384 -0.502 6.211 1.00 95.69 103 LEU A C 1
ATOM 786 O O . LEU A 1 103 ? 3.415 -1.353 7.096 1.00 95.69 103 LEU A O 1
ATOM 790 N N . LEU A 1 104 ? 3.063 0.774 6.453 1.00 96.44 104 LEU A N 1
ATOM 791 C CA . LEU A 1 104 ? 2.706 1.266 7.787 1.00 96.44 104 LEU A CA 1
ATOM 792 C C . LEU A 1 104 ? 1.446 0.577 8.326 1.00 96.44 104 LEU A C 1
ATOM 794 O O . LEU A 1 104 ? 1.423 0.155 9.481 1.00 96.44 104 LEU A O 1
ATOM 798 N N . LEU A 1 105 ? 0.421 0.402 7.485 1.00 96.00 105 LEU A N 1
ATOM 799 C CA . LEU A 1 105 ? -0.808 -0.288 7.871 1.00 96.00 105 LEU A CA 1
ATOM 800 C C . LEU A 1 105 ? -0.530 -1.747 8.262 1.00 96.00 105 LEU A C 1
ATOM 802 O O . LEU A 1 105 ? -1.020 -2.208 9.294 1.00 96.00 105 LEU A O 1
ATOM 806 N N . LEU A 1 106 ? 0.287 -2.452 7.475 1.00 95.38 106 LEU A N 1
ATOM 807 C CA . LEU A 1 106 ? 0.690 -3.832 7.754 1.00 95.38 106 LEU A CA 1
ATOM 808 C C . LEU A 1 106 ? 1.515 -3.944 9.041 1.00 95.38 106 LEU A C 1
ATOM 810 O O . LEU A 1 106 ? 1.298 -4.878 9.809 1.00 95.38 106 LEU A O 1
ATOM 814 N N . ALA A 1 107 ? 2.409 -2.986 9.297 1.00 95.19 107 ALA A N 1
ATOM 815 C CA . ALA A 1 107 ? 3.223 -2.943 10.510 1.00 95.19 107 ALA A CA 1
ATOM 816 C C . ALA A 1 107 ? 2.405 -2.632 11.775 1.00 95.19 107 ALA A C 1
ATOM 818 O O . ALA A 1 107 ? 2.742 -3.112 12.853 1.00 95.19 107 ALA A O 1
ATOM 819 N N . SER A 1 108 ? 1.329 -1.849 11.653 1.00 95.00 108 SER A N 1
ATOM 820 C CA . SER A 1 108 ? 0.462 -1.496 12.788 1.00 95.00 108 SER A CA 1
ATOM 821 C C . SER A 1 108 ? -0.517 -2.606 13.201 1.00 95.00 108 SER A C 1
ATOM 823 O O . SER A 1 1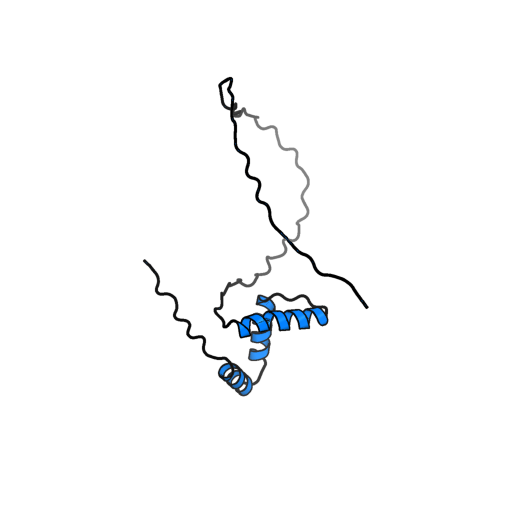08 ? -1.086 -2.562 14.290 1.00 95.00 108 SER A O 1
ATOM 825 N N . GLY A 1 109 ? -0.755 -3.586 12.324 1.00 93.44 109 GLY A N 1
ATOM 826 C CA . GLY A 1 109 ? -1.732 -4.649 12.547 1.00 93.44 109 GLY A CA 1
ATOM 827 C C . GLY A 1 109 ? -1.181 -5.860 13.319 1.00 93.44 109 GLY A C 1
ATOM 828 O O . GLY A 1 109 ? 0.027 -6.075 13.375 1.00 93.44 109 GLY A O 1
ATOM 829 N N . PRO A 1 110 ? -2.055 -6.731 13.860 1.00 96.25 110 PRO A N 1
ATOM 830 C CA . PRO A 1 110 ? -1.636 -7.993 14.471 1.00 96.25 110 PRO A CA 1
ATOM 831 C C . PRO A 1 110 ? -0.965 -8.941 13.465 1.00 96.25 110 PRO A C 1
ATOM 833 O O . PRO A 1 110 ? -1.409 -9.051 12.318 1.00 96.25 110 PRO A O 1
ATOM 836 N N . THR A 1 111 ? 0.006 -9.743 13.916 1.00 95.94 111 THR A N 1
ATOM 837 C CA . THR A 1 111 ? 0.754 -10.700 13.073 1.00 95.94 111 THR A CA 1
ATOM 838 C C . THR A 1 111 ? -0.149 -11.644 12.276 1.00 95.94 111 THR A C 1
ATOM 840 O O . THR A 1 111 ? 0.129 -11.938 11.118 1.00 95.94 111 THR A O 1
ATOM 843 N N . LYS A 1 112 ? -1.280 -12.084 12.846 1.00 96.75 112 LYS A N 1
ATOM 844 C CA . LYS A 1 112 ? -2.258 -12.934 12.140 1.00 96.75 112 LYS A CA 1
ATOM 845 C C . LYS A 1 112 ? -2.791 -12.269 10.864 1.00 96.75 112 LYS A C 1
ATOM 847 O O . LYS A 1 112 ? -2.922 -12.935 9.841 1.00 96.75 112 LYS A O 1
ATOM 852 N N . ARG A 1 113 ? -3.064 -10.960 10.915 1.00 95.06 113 ARG A N 1
ATOM 853 C CA . ARG A 1 113 ? -3.554 -10.183 9.768 1.00 95.06 113 ARG A CA 1
ATOM 854 C C . ARG A 1 113 ? -2.465 -10.006 8.717 1.00 95.06 113 ARG A C 1
ATOM 856 O O . ARG A 1 113 ? -2.760 -10.141 7.536 1.00 95.06 113 ARG A O 1
ATOM 863 N N . LEU A 1 114 ? -1.224 -9.769 9.143 1.00 96.12 114 LEU A N 1
ATOM 864 C CA . LEU A 1 114 ? -0.074 -9.727 8.239 1.00 96.12 114 LEU A CA 1
ATOM 865 C C . LEU A 1 114 ? 0.075 -11.052 7.479 1.00 96.12 114 LEU A C 1
ATOM 867 O O . LEU A 1 114 ? 0.139 -11.051 6.255 1.00 96.12 114 LEU A O 1
ATOM 871 N N . LEU A 1 115 ? 0.066 -12.184 8.187 1.00 96.38 115 LEU A N 1
ATOM 872 C CA . LEU A 1 115 ? 0.205 -13.503 7.563 1.00 96.38 115 LEU A CA 1
ATOM 873 C C . LEU A 1 115 ? -0.950 -13.820 6.607 1.00 96.38 115 LEU A C 1
ATOM 875 O O . LEU A 1 115 ? -0.719 -14.393 5.546 1.00 96.38 115 LEU A O 1
ATOM 879 N N . ALA A 1 116 ? -2.179 -13.439 6.958 1.00 95.31 116 ALA A N 1
ATOM 880 C CA . ALA A 1 116 ? -3.322 -13.578 6.061 1.00 95.31 116 ALA A CA 1
ATOM 881 C C . ALA A 1 116 ? -3.160 -12.718 4.796 1.00 95.31 116 ALA A C 1
ATOM 883 O O . ALA A 1 116 ? -3.376 -13.216 3.696 1.00 95.31 116 ALA A O 1
ATOM 884 N N . ALA A 1 117 ? -2.723 -11.461 4.943 1.00 94.06 117 ALA A N 1
ATOM 885 C CA . ALA A 1 117 ? -2.484 -10.563 3.817 1.00 94.06 117 ALA A CA 1
ATOM 886 C C . ALA A 1 117 ? -1.386 -11.093 2.883 1.00 94.06 117 ALA A C 1
ATOM 888 O O . ALA A 1 117 ? -1.570 -11.084 1.673 1.00 94.06 117 ALA A O 1
ATOM 889 N N . VAL A 1 118 ? -0.284 -11.619 3.428 1.00 94.06 118 VAL A N 1
ATOM 890 C CA . VAL A 1 118 ? 0.802 -12.209 2.626 1.00 94.06 118 VAL A CA 1
ATOM 891 C C . VAL A 1 118 ? 0.333 -13.456 1.873 1.00 94.06 118 VAL A C 1
ATOM 893 O O . VAL A 1 118 ? 0.685 -13.625 0.713 1.00 94.06 118 VAL A O 1
ATOM 896 N N . LYS A 1 119 ? -0.491 -14.312 2.493 1.00 94.25 119 LYS A N 1
ATOM 897 C CA . LYS A 1 119 ? -1.047 -15.509 1.835 1.00 94.25 119 LYS A CA 1
ATOM 898 C C . LYS A 1 119 ? -2.028 -15.193 0.705 1.00 94.25 119 LYS A C 1
ATOM 900 O O . LYS A 1 119 ? -2.227 -16.042 -0.153 1.00 94.25 119 LYS A O 1
ATOM 905 N N . ALA A 1 120 ? -2.661 -14.023 0.736 1.00 91.75 120 ALA A N 1
ATOM 906 C CA . ALA A 1 120 ? -3.610 -13.597 -0.287 1.00 91.75 12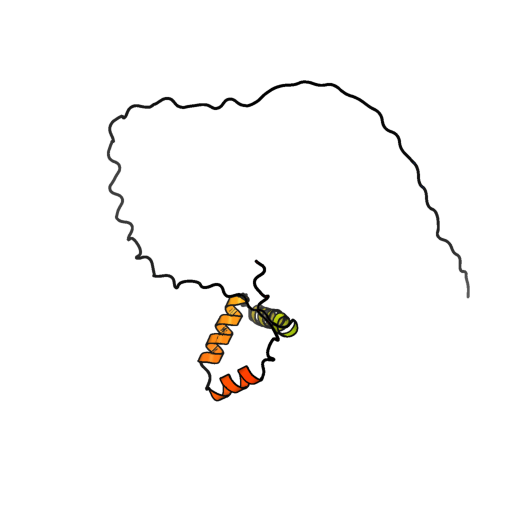0 ALA A CA 1
ATOM 907 C C . ALA A 1 120 ? -2.931 -13.027 -1.544 1.00 91.75 120 ALA A C 1
ATOM 909 O O . ALA A 1 120 ? -3.604 -12.836 -2.552 1.00 91.75 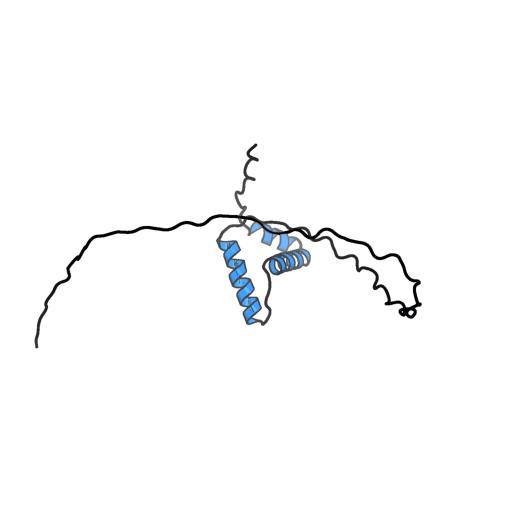120 ALA A O 1
ATOM 910 N N . VAL A 1 121 ? -1.630 -12.723 -1.486 1.00 89.88 121 VAL A N 1
ATOM 911 C CA . VAL A 1 121 ? -0.876 -12.221 -2.639 1.00 89.88 121 VAL A CA 1
ATOM 912 C C . VAL A 1 121 ? -0.321 -13.402 -3.424 1.00 89.88 121 VAL A C 1
ATOM 914 O O . VAL A 1 121 ? 0.424 -14.222 -2.883 1.00 89.88 121 VAL A O 1
ATOM 917 N N . ASP A 1 122 ? -0.647 -13.458 -4.713 1.00 85.12 122 ASP A N 1
ATOM 918 C CA . ASP A 1 122 ? -0.109 -14.484 -5.596 1.00 85.12 122 ASP A CA 1
ATOM 919 C C . ASP A 1 122 ? 1.403 -14.295 -5.786 1.00 85.12 122 ASP A C 1
ATOM 921 O O . ASP A 1 122 ? 1.872 -13.188 -6.085 1.00 85.12 122 ASP A O 1
ATOM 925 N N . PRO A 1 123 ? 2.205 -15.366 -5.653 1.00 79.38 123 PRO A N 1
ATOM 926 C CA . PRO A 1 123 ? 3.633 -15.277 -5.884 1.00 79.38 123 PRO A CA 1
ATOM 927 C C . PRO A 1 123 ? 3.890 -14.950 -7.355 1.00 79.38 123 PRO A C 1
ATOM 929 O O . PRO A 1 123 ? 3.588 -15.731 -8.263 1.00 79.38 123 PRO A O 1
ATOM 932 N N . VAL A 1 124 ? 4.505 -13.795 -7.600 1.00 80.19 124 VAL A N 1
ATOM 933 C CA . VAL A 1 124 ? 4.955 -13.438 -8.942 1.00 80.19 124 VAL A CA 1
ATOM 934 C C . VAL A 1 124 ? 6.097 -14.382 -9.312 1.00 80.19 124 VAL A C 1
ATOM 936 O O . VAL A 1 124 ? 7.137 -14.405 -8.652 1.00 80.19 124 VAL A O 1
ATOM 939 N N . LYS A 1 125 ? 5.921 -15.168 -10.381 1.00 69.94 125 LYS A N 1
ATOM 940 C CA . LYS A 1 125 ? 6.974 -16.014 -10.971 1.00 69.94 125 LYS A CA 1
ATOM 941 C C . LYS A 1 125 ? 8.016 -15.150 -11.684 1.00 69.94 125 LYS A C 1
ATOM 943 O O . LYS A 1 125 ? 8.209 -15.240 -12.892 1.00 69.94 125 LYS A O 1
ATOM 948 N N . THR A 1 126 ? 8.668 -14.263 -10.950 1.00 64.00 126 THR A N 1
ATOM 949 C CA . THR A 1 126 ? 9.768 -13.448 -11.454 1.00 64.00 126 THR A CA 1
ATOM 950 C C . THR A 1 126 ? 11.079 -14.120 -11.109 1.00 64.00 126 THR A C 1
ATOM 952 O O . THR A 1 126 ? 11.553 -14.049 -9.977 1.00 64.00 126 THR A O 1
ATOM 955 N N . GLY A 1 127 ? 11.688 -14.747 -12.113 1.00 64.06 127 GLY A N 1
ATOM 956 C CA . GLY A 1 127 ? 13.131 -14.917 -12.128 1.00 64.06 127 GLY A CA 1
ATOM 957 C C . GLY A 1 127 ? 13.773 -13.553 -12.359 1.00 64.06 127 GLY A C 1
ATOM 958 O O . GLY A 1 127 ? 13.360 -12.810 -13.252 1.00 64.06 127 GLY A O 1
ATOM 959 N N . ARG A 1 128 ? 14.794 -13.214 -11.567 1.00 62.53 128 ARG A N 1
ATOM 960 C CA . ARG A 1 128 ? 15.742 -12.168 -11.957 1.00 62.53 128 ARG A CA 1
ATOM 961 C C . ARG A 1 128 ? 16.243 -12.537 -13.361 1.00 62.53 128 ARG A C 1
ATOM 963 O O . ARG A 1 128 ? 16.710 -13.669 -13.505 1.00 62.53 128 ARG A O 1
ATOM 970 N N . PRO A 1 129 ? 16.161 -11.663 -14.380 1.00 63.69 129 PRO A N 1
ATOM 971 C CA . PRO A 1 129 ? 16.783 -11.970 -15.660 1.00 63.69 129 PRO A CA 1
ATOM 972 C C . PRO A 1 129 ? 18.258 -12.318 -15.400 1.00 63.69 129 PRO A C 1
ATOM 974 O O . PRO A 1 129 ? 18.914 -11.603 -14.625 1.00 63.69 129 PRO A O 1
ATOM 977 N N . PRO A 1 130 ? 18.773 -13.438 -15.944 1.00 60.50 130 PRO A N 1
ATOM 978 C CA . PRO A 1 130 ? 20.181 -13.766 -15.800 1.00 60.50 130 PRO A CA 1
ATOM 979 C C . PRO A 1 130 ? 20.977 -12.578 -16.336 1.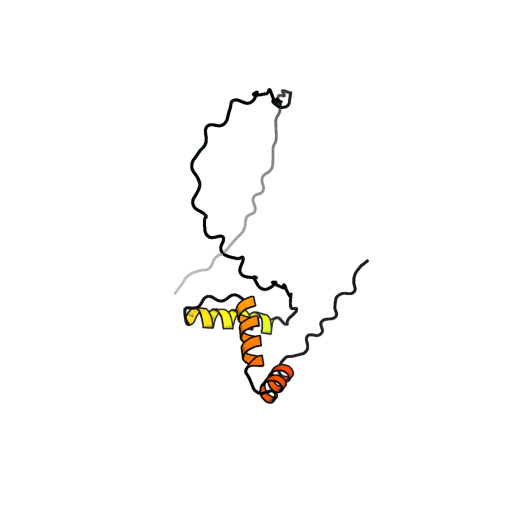00 60.50 130 PRO A C 1
ATOM 981 O O . PRO A 1 130 ? 20.638 -12.016 -17.375 1.00 60.50 130 PRO A O 1
ATOM 984 N N . LYS A 1 131 ? 21.989 -12.139 -15.582 1.00 58.50 131 LYS A N 1
ATOM 985 C CA . LYS A 1 131 ? 22.863 -11.051 -16.020 1.00 58.50 131 LYS A CA 1
ATOM 986 C C . LYS A 1 131 ? 23.501 -11.474 -17.344 1.00 58.50 131 LYS A C 1
ATOM 988 O O . LYS A 1 131 ? 24.366 -12.347 -17.341 1.00 58.50 131 LYS A O 1
ATOM 993 N N . SER A 1 132 ? 23.070 -10.881 -18.450 1.00 58.00 132 SER A N 1
ATOM 994 C CA . SER A 1 132 ? 23.815 -10.932 -19.703 1.00 58.00 132 SER A CA 1
ATOM 995 C C . SER A 1 132 ? 25.180 -10.287 -19.452 1.00 58.00 132 SER A C 1
ATOM 997 O O . SER A 1 132 ? 25.241 -9.225 -18.827 1.00 58.00 132 SER A O 1
ATOM 999 N N . LYS A 1 133 ? 26.245 -10.993 -19.846 1.00 48.81 133 LYS A N 1
ATOM 1000 C CA . LYS A 1 133 ? 27.635 -10.515 -19.827 1.00 48.81 133 LYS A CA 1
ATOM 1001 C C . LYS A 1 133 ? 27.801 -9.251 -20.658 1.00 48.81 133 LYS A C 1
ATOM 1003 O O . LYS A 1 133 ? 27.117 -9.160 -21.701 1.00 48.81 133 LY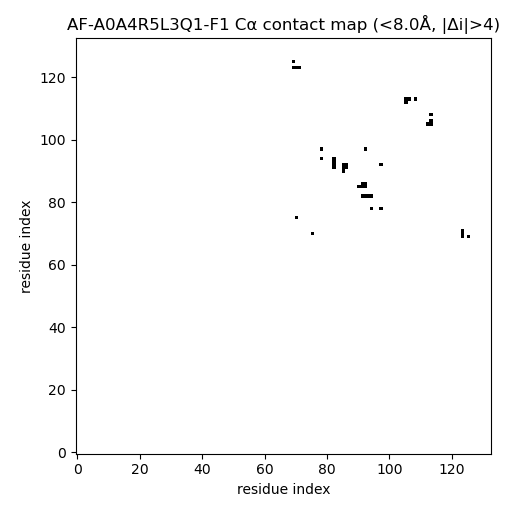S A O 1
#

Sequence (133 aa):
MSDKRSHASPGEGTSEAVASGKAVKAAKAPPPASKPQGRKPTPAEDPPRRVARHRREPDKREKVVRDTFTMPRGDYEQFTILKQRCLEAGVAVKKSELVRAGLLLLASGPTKRLLAAVKAVDPVKTGRPPKSK